Protein AF-A0A0W8FKM7-F1 (afdb_monomer_lite)

Organism: NCBI:txid938273

pLDDT: mean 94.48, std 5.02, range [54.81, 97.94]

Radius of gyration: 15.67 Å; chains: 1; bounding box: 41×27×43 Å

Sequence (96 aa):
MEGMPIEEQFMSWDDMIKAPYDRTRVDPYTRTRVILMNGIENNATLTSHALHRIIADPEVKRQMAQIRRAESQQQQTVNWLNPPDQSILETTIAYE

Structure (mmCIF, N/CA/C/O backbone):
data_AF-A0A0W8FKM7-F1
#
_entry.id   AF-A0A0W8FKM7-F1
#
loop_
_atom_site.group_PDB
_atom_site.id
_atom_site.type_symbol
_atom_site.label_atom_id
_atom_site.label_alt_id
_atom_site.label_comp_id
_atom_site.label_asym_id
_atom_site.label_entity_id
_atom_site.label_seq_id
_atom_site.pdbx_PDB_ins_code
_atom_site.Cartn_x
_atom_site.Cartn_y
_atom_site.Cartn_z
_atom_site.occupancy
_atom_site.B_iso_or_equiv
_atom_site.auth_seq_id
_atom_site.auth_comp_id
_atom_site.auth_asym_id
_atom_site.auth_atom_id
_atom_site.pdbx_PDB_model_num
ATOM 1 N N . MET A 1 1 ? -23.414 2.442 -6.603 1.00 54.81 1 MET A N 1
ATOM 2 C CA . MET A 1 1 ? -22.347 1.453 -6.360 1.00 54.81 1 MET A CA 1
ATOM 3 C C . MET A 1 1 ? -22.545 0.965 -4.945 1.00 54.81 1 MET A C 1
ATOM 5 O O . MET A 1 1 ? -22.638 1.802 -4.057 1.00 54.81 1 MET A O 1
ATOM 9 N N . GLU A 1 2 ? -22.737 -0.334 -4.767 1.00 83.56 2 GLU A N 1
ATOM 10 C CA . GLU A 1 2 ? -22.819 -0.948 -3.441 1.00 83.56 2 GLU A CA 1
ATOM 11 C C . GLU A 1 2 ? -21.393 -1.088 -2.885 1.00 83.56 2 GLU A C 1
ATOM 13 O O . GLU A 1 2 ? -20.470 -1.376 -3.648 1.00 83.56 2 GLU A O 1
ATOM 18 N N . GLY A 1 3 ? -21.189 -0.764 -1.606 1.00 84.69 3 GLY A N 1
ATOM 19 C CA . GLY A 1 3 ? -19.876 -0.846 -0.958 1.00 84.69 3 GLY A CA 1
ATOM 20 C C . GLY A 1 3 ? -19.551 -2.270 -0.502 1.00 84.69 3 GLY A C 1
ATOM 21 O O . GLY A 1 3 ? -20.455 -3.078 -0.316 1.00 84.69 3 GLY A O 1
ATOM 22 N N . MET A 1 4 ? -18.267 -2.567 -0.293 1.00 90.94 4 MET A N 1
ATOM 23 C CA . MET A 1 4 ? -17.819 -3.856 0.248 1.00 90.94 4 MET A CA 1
ATOM 24 C C . MET A 1 4 ? -17.894 -3.853 1.788 1.00 90.94 4 MET A C 1
ATOM 26 O O . MET A 1 4 ? -17.377 -2.908 2.399 1.00 90.94 4 MET A O 1
ATOM 30 N N . PRO A 1 5 ? -18.491 -4.874 2.433 1.00 93.56 5 PRO A N 1
ATOM 31 C CA . PRO A 1 5 ? -18.459 -5.033 3.890 1.00 93.56 5 PRO A CA 1
ATOM 32 C C . PRO A 1 5 ? -17.027 -5.032 4.440 1.00 93.56 5 PRO A C 1
ATOM 34 O O . PRO A 1 5 ? -16.112 -5.519 3.781 1.00 9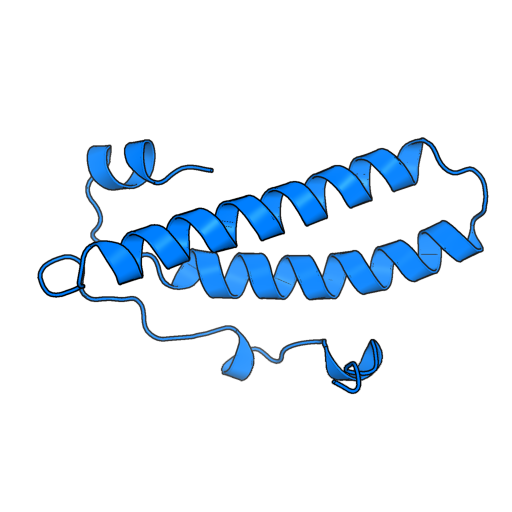3.56 5 PRO A O 1
ATOM 37 N N . ILE A 1 6 ? -16.808 -4.500 5.648 1.00 91.81 6 ILE A N 1
ATOM 38 C CA . ILE A 1 6 ? -15.449 -4.331 6.200 1.00 91.81 6 ILE A CA 1
ATOM 39 C C . ILE A 1 6 ? -14.727 -5.671 6.393 1.00 91.81 6 ILE A C 1
ATOM 41 O O . ILE A 1 6 ? -13.512 -5.756 6.234 1.00 91.81 6 ILE A O 1
ATOM 45 N N . GLU A 1 7 ? -15.473 -6.730 6.687 1.00 90.75 7 GLU A N 1
ATOM 46 C CA . GLU A 1 7 ? -14.961 -8.084 6.875 1.00 90.75 7 GLU A CA 1
ATOM 47 C C . GLU A 1 7 ? -14.406 -8.686 5.578 1.00 90.75 7 GLU A C 1
ATOM 49 O O . GLU A 1 7 ? -13.511 -9.528 5.629 1.00 90.75 7 GLU A O 1
ATOM 54 N N . GLU A 1 8 ? -14.902 -8.230 4.427 1.00 93.69 8 GLU A N 1
ATOM 55 C CA . GLU A 1 8 ? -14.497 -8.688 3.094 1.00 93.69 8 GLU A CA 1
ATOM 56 C C . GLU A 1 8 ? -13.359 -7.844 2.497 1.00 93.69 8 GLU A C 1
ATOM 58 O O . GLU A 1 8 ? -12.779 -8.223 1.485 1.00 93.69 8 GLU A O 1
ATOM 63 N N . GLN A 1 9 ? -12.999 -6.720 3.129 1.00 95.00 9 GLN A N 1
ATOM 64 C CA . GLN A 1 9 ? -11.922 -5.839 2.657 1.00 95.0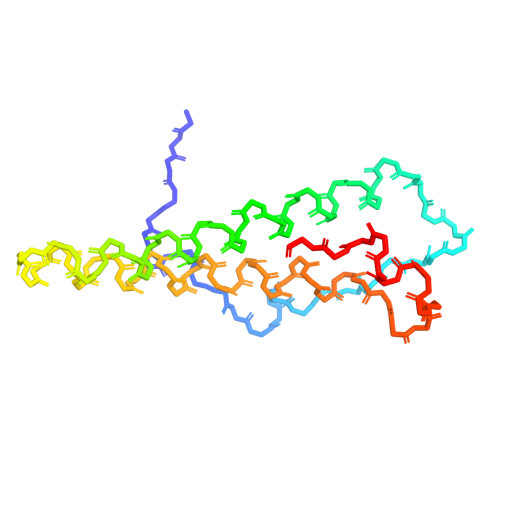0 9 GLN A CA 1
ATOM 65 C C . GLN A 1 9 ? -10.518 -6.299 3.077 1.00 95.00 9 GLN A C 1
ATOM 67 O O . GLN A 1 9 ? -9.521 -5.741 2.611 1.00 95.00 9 GLN A O 1
ATOM 72 N N . PHE A 1 10 ? -10.409 -7.289 3.969 1.00 96.25 10 PHE A N 1
ATOM 73 C CA . PHE A 1 10 ? -9.114 -7.826 4.375 1.00 96.25 10 PHE A CA 1
ATOM 74 C C . PHE A 1 10 ? -8.522 -8.716 3.286 1.00 96.25 10 PHE A C 1
ATOM 76 O O . PHE A 1 10 ? -9.173 -9.614 2.763 1.00 96.25 10 PHE A O 1
ATOM 83 N N . MET A 1 11 ? -7.245 -8.493 2.994 1.00 95.62 11 MET A N 1
ATOM 84 C CA . MET A 1 11 ? -6.540 -9.193 1.923 1.00 95.62 11 MET A CA 1
ATOM 85 C C . MET A 1 11 ? -5.733 -10.369 2.478 1.00 95.62 11 MET A C 1
ATOM 87 O O . MET A 1 11 ? -5.086 -10.249 3.528 1.00 95.62 11 MET A O 1
ATOM 91 N N . SER A 1 12 ? -5.738 -11.497 1.766 1.00 95.69 12 SER A N 1
ATOM 92 C CA . SER A 1 12 ? -4.779 -12.579 1.994 1.00 95.69 12 SER A CA 1
ATOM 93 C C . SER A 1 12 ? -3.397 -12.215 1.436 1.00 95.69 12 SER A C 1
ATOM 95 O O . SER A 1 12 ? -3.227 -11.217 0.734 1.00 95.69 12 SER A O 1
ATOM 97 N N . TRP A 1 13 ? -2.384 -13.034 1.719 1.00 93.94 13 TRP A N 1
ATOM 98 C CA . TRP A 1 13 ? -1.053 -12.847 1.131 1.00 93.94 13 TRP A CA 1
ATOM 99 C C . TRP A 1 13 ? -1.067 -12.932 -0.398 1.00 93.94 13 TRP A C 1
ATOM 101 O O . TRP A 1 13 ? -0.416 -12.119 -1.052 1.00 93.94 13 TRP A O 1
ATOM 111 N N . ASP A 1 14 ? -1.853 -13.850 -0.959 1.00 95.19 14 ASP A N 1
ATOM 112 C CA . ASP A 1 14 ? -2.000 -14.012 -2.410 1.00 95.19 14 ASP A CA 1
ATOM 113 C C . ASP A 1 14 ? -2.703 -12.795 -3.044 1.00 95.19 14 ASP A C 1
ATOM 115 O O . ASP A 1 14 ? -2.422 -12.389 -4.180 1.00 95.19 14 ASP A O 1
ATOM 119 N N . ASP A 1 15 ? -3.588 -12.145 -2.286 1.00 94.75 15 ASP A N 1
ATOM 120 C CA . ASP A 1 15 ? -4.222 -10.901 -2.708 1.00 94.75 15 ASP A CA 1
ATOM 121 C C . ASP A 1 15 ? -3.244 -9.725 -2.665 1.00 94.75 15 ASP A C 1
ATOM 123 O O . ASP A 1 15 ? -3.248 -8.908 -3.584 1.00 94.75 15 ASP A O 1
ATOM 127 N N . MET A 1 16 ? -2.390 -9.642 -1.642 1.00 96.44 16 MET A N 1
ATOM 128 C CA . MET A 1 16 ? -1.467 -8.516 -1.449 1.00 96.44 16 MET A CA 1
ATOM 129 C C . MET A 1 16 ? -0.228 -8.573 -2.348 1.00 96.44 16 MET A C 1
ATOM 131 O O . MET A 1 16 ? 0.282 -7.540 -2.781 1.00 96.44 16 MET A O 1
ATOM 135 N N . ILE A 1 17 ? 0.305 -9.765 -2.615 1.00 95.81 17 ILE A N 1
ATOM 136 C CA . ILE A 1 17 ? 1.561 -9.916 -3.353 1.00 95.81 17 ILE A CA 1
ATOM 137 C C . ILE A 1 17 ? 1.259 -9.917 -4.851 1.00 95.81 17 ILE A C 1
ATOM 139 O O . ILE A 1 17 ? 0.813 -10.913 -5.421 1.00 95.81 17 ILE A O 1
ATOM 143 N N . LYS A 1 18 ? 1.520 -8.784 -5.505 1.00 94.94 18 LYS A N 1
ATOM 144 C CA . LYS A 1 18 ? 1.419 -8.627 -6.962 1.00 94.94 18 LYS A CA 1
ATOM 145 C C . LYS A 1 18 ? 2.803 -8.478 -7.585 1.00 94.94 18 LYS A C 1
ATOM 147 O O . LYS A 1 18 ? 3.748 -8.051 -6.931 1.00 94.94 18 LYS A O 1
ATOM 152 N N . ALA A 1 19 ? 2.921 -8.851 -8.859 1.00 95.62 19 ALA A N 1
ATOM 153 C CA . ALA A 1 19 ? 4.164 -8.673 -9.598 1.00 95.62 19 ALA A CA 1
ATOM 154 C C . ALA A 1 19 ? 4.485 -7.169 -9.733 1.00 95.62 19 ALA A C 1
ATOM 156 O O . ALA A 1 19 ? 3.610 -6.418 -10.179 1.00 95.62 19 ALA A O 1
ATOM 157 N N . PRO A 1 20 ? 5.708 -6.727 -9.386 1.00 96.50 20 PRO A N 1
ATOM 158 C CA . PRO A 1 20 ? 6.136 -5.354 -9.622 1.00 96.50 20 PRO A CA 1
ATOM 159 C C . PRO A 1 20 ? 6.101 -4.991 -11.108 1.00 96.50 20 PRO A C 1
ATOM 161 O O . PRO A 1 20 ? 6.228 -5.859 -11.978 1.00 96.50 20 PRO A O 1
ATOM 164 N N . TYR A 1 21 ? 5.962 -3.701 -11.417 1.00 95.81 21 TYR A N 1
ATOM 165 C CA . TYR A 1 21 ? 6.051 -3.244 -12.804 1.00 95.81 21 TYR A CA 1
ATOM 166 C C . TYR A 1 21 ? 7.501 -3.263 -13.312 1.00 95.81 21 TYR A C 1
ATOM 168 O O . TYR A 1 21 ? 8.450 -3.076 -12.555 1.00 95.81 21 TYR A O 1
ATOM 176 N N . ASP A 1 22 ? 7.681 -3.419 -14.625 1.00 95.88 22 ASP A N 1
ATOM 177 C CA . ASP A 1 22 ? 8.988 -3.258 -15.271 1.00 95.88 22 ASP A CA 1
ATOM 178 C C . ASP A 1 22 ? 9.298 -1.766 -15.452 1.00 95.88 22 ASP A C 1
ATOM 180 O O . ASP A 1 22 ? 8.685 -1.096 -16.287 1.00 95.88 22 ASP A O 1
ATOM 184 N N . ARG A 1 23 ? 10.267 -1.234 -14.700 1.00 91.12 23 ARG A N 1
ATOM 185 C CA . ARG A 1 23 ? 10.619 0.198 -14.726 1.00 91.12 23 ARG A CA 1
ATOM 186 C C . ARG A 1 23 ? 11.073 0.716 -16.096 1.00 91.12 23 ARG A C 1
ATOM 188 O O . ARG A 1 23 ? 10.992 1.915 -16.334 1.00 91.12 23 ARG A O 1
ATOM 195 N N . THR A 1 24 ? 11.548 -0.158 -16.986 1.00 93.69 24 THR A N 1
ATOM 196 C CA . THR A 1 24 ? 12.038 0.221 -18.323 1.00 93.69 24 THR A CA 1
ATOM 197 C C . THR A 1 24 ? 10.941 0.218 -19.384 1.00 93.69 24 THR A C 1
ATOM 199 O O . THR A 1 24 ? 11.113 0.811 -20.448 1.00 93.69 24 THR A O 1
ATOM 202 N N . ARG A 1 25 ? 9.813 -0.444 -19.102 1.00 96.25 25 ARG A N 1
ATOM 203 C CA . ARG A 1 25 ? 8.708 -0.643 -20.052 1.00 96.25 25 ARG A CA 1
ATOM 204 C C . ARG A 1 25 ? 7.379 -0.062 -19.584 1.00 96.25 25 ARG A C 1
ATOM 206 O O . ARG A 1 25 ? 6.461 0.044 -20.395 1.00 96.25 25 ARG A O 1
ATOM 213 N N . VAL A 1 26 ? 7.251 0.256 -18.298 1.00 95.88 26 VAL A N 1
ATOM 214 C CA . VAL A 1 26 ? 6.025 0.797 -17.715 1.00 95.88 26 VAL A CA 1
ATOM 215 C C . VAL A 1 26 ? 5.696 2.154 -18.331 1.00 95.88 26 VAL A C 1
ATOM 217 O O . VAL A 1 26 ? 6.558 3.016 -18.493 1.00 95.88 26 VAL A O 1
ATOM 220 N N . ASP A 1 27 ? 4.422 2.351 -18.653 1.00 97.00 27 ASP A N 1
ATOM 221 C CA . ASP A 1 27 ? 3.930 3.657 -19.067 1.00 97.00 27 ASP A CA 1
ATOM 222 C C . ASP A 1 27 ? 4.022 4.658 -17.892 1.00 97.00 27 ASP A C 1
ATOM 224 O O . ASP A 1 27 ? 3.641 4.306 -16.764 1.00 97.00 27 ASP A O 1
ATOM 228 N N . PRO A 1 28 ? 4.473 5.907 -18.121 1.00 94.25 28 PRO A N 1
ATOM 229 C CA . PRO A 1 28 ? 4.600 6.903 -17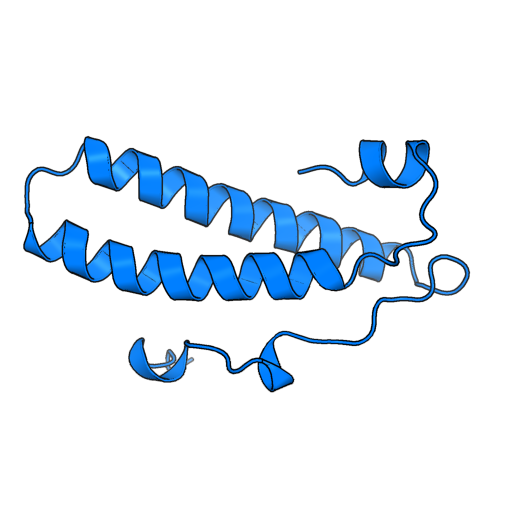.063 1.00 94.25 28 PRO A CA 1
ATOM 230 C C . PRO A 1 28 ? 3.321 7.109 -16.245 1.00 94.25 28 PRO A C 1
ATOM 232 O O . PRO A 1 28 ? 3.411 7.221 -15.025 1.00 94.25 28 PRO A O 1
ATOM 235 N N . TYR A 1 29 ? 2.129 7.071 -16.856 1.00 96.75 29 TYR A N 1
ATOM 236 C CA . TYR A 1 29 ? 0.874 7.223 -16.116 1.00 96.75 29 TYR A CA 1
ATOM 237 C C . TYR A 1 29 ? 0.589 6.041 -15.196 1.00 96.75 29 TYR A C 1
ATOM 239 O O . TYR A 1 29 ? -0.024 6.220 -14.146 1.00 96.75 29 TYR A O 1
ATOM 247 N N . THR A 1 30 ? 1.026 4.832 -15.552 1.00 95.62 30 THR A N 1
ATOM 248 C CA . THR A 1 30 ? 0.909 3.674 -14.655 1.00 95.62 30 THR A CA 1
ATOM 249 C C . THR A 1 30 ? 1.773 3.877 -13.417 1.00 95.62 30 THR A C 1
ATOM 251 O O . THR A 1 30 ? 1.276 3.727 -12.302 1.00 95.62 30 THR A O 1
ATOM 254 N N . ARG A 1 31 ? 3.024 4.323 -13.588 1.00 95.19 31 ARG A N 1
ATOM 255 C CA . ARG A 1 31 ? 3.897 4.663 -12.457 1.00 95.19 31 ARG A CA 1
ATOM 256 C C . ARG A 1 31 ? 3.321 5.809 -11.618 1.00 95.19 31 ARG A C 1
ATOM 258 O O . ARG A 1 31 ? 3.274 5.691 -10.399 1.00 95.19 31 ARG A O 1
ATOM 265 N N . THR A 1 32 ? 2.813 6.871 -12.245 1.00 96.12 32 THR A N 1
ATOM 266 C CA . THR A 1 32 ? 2.162 7.988 -11.540 1.00 96.12 32 THR A CA 1
ATOM 267 C C . THR A 1 32 ? 0.953 7.532 -10.727 1.00 96.12 32 THR A C 1
ATOM 269 O O . THR A 1 32 ? 0.771 7.994 -9.608 1.00 96.12 32 THR A O 1
ATOM 272 N N . ARG A 1 33 ? 0.138 6.604 -11.243 1.00 97.06 33 ARG A N 1
ATOM 273 C CA . ARG A 1 33 ? -0.995 6.044 -10.490 1.00 97.06 33 ARG A CA 1
ATOM 274 C C . ARG A 1 33 ? -0.538 5.260 -9.267 1.00 97.06 33 ARG A C 1
ATOM 276 O O . ARG A 1 33 ? -1.161 5.399 -8.226 1.00 97.06 33 ARG A O 1
ATOM 283 N N . VAL A 1 34 ? 0.533 4.472 -9.377 1.00 96.62 34 VAL A N 1
ATOM 284 C CA . VAL A 1 34 ? 1.093 3.742 -8.226 1.00 96.62 34 VAL A CA 1
ATOM 285 C C . VAL A 1 34 ? 1.560 4.719 -7.146 1.00 96.62 34 VAL A C 1
ATOM 287 O O . VAL A 1 34 ? 1.187 4.550 -5.990 1.00 96.62 34 VAL A O 1
ATOM 290 N N . ILE A 1 35 ? 2.299 5.765 -7.529 1.00 96.38 35 ILE A N 1
ATOM 291 C CA . ILE A 1 35 ? 2.768 6.821 -6.614 1.00 96.38 35 ILE A CA 1
ATOM 292 C C . ILE A 1 35 ? 1.578 7.506 -5.930 1.00 96.38 35 ILE A C 1
ATOM 294 O O . ILE A 1 35 ? 1.484 7.521 -4.706 1.00 96.38 35 ILE A O 1
ATOM 298 N N . LEU A 1 36 ? 0.615 7.986 -6.723 1.00 97.56 36 LEU A N 1
ATOM 299 C CA . LEU A 1 36 ? -0.576 8.669 -6.222 1.00 97.56 36 LEU A CA 1
ATOM 300 C C . LEU A 1 36 ? -1.382 7.791 -5.259 1.00 97.56 36 LEU A C 1
ATOM 302 O O . LEU A 1 36 ? -1.756 8.243 -4.181 1.00 97.56 36 LEU A O 1
ATOM 306 N N . MET A 1 37 ? -1.655 6.542 -5.643 1.00 97.75 37 MET A N 1
ATOM 307 C CA . MET A 1 37 ? -2.419 5.626 -4.799 1.00 97.75 37 MET A CA 1
ATOM 308 C C . MET A 1 37 ? -1.670 5.306 -3.510 1.00 97.75 37 MET A C 1
ATOM 310 O O . MET A 1 37 ? -2.293 5.252 -2.456 1.00 97.75 37 MET A O 1
ATOM 314 N N . ASN A 1 38 ? -0.343 5.153 -3.560 1.00 96.69 38 ASN A N 1
ATOM 315 C CA . ASN A 1 38 ? 0.432 4.929 -2.348 1.00 96.69 38 ASN A CA 1
ATOM 316 C C . ASN A 1 38 ? 0.325 6.113 -1.379 1.00 96.69 38 ASN A C 1
ATOM 318 O O . ASN A 1 38 ? 0.033 5.896 -0.205 1.00 96.69 38 ASN A O 1
ATOM 322 N N . GLY A 1 39 ? 0.470 7.343 -1.883 1.00 97.06 39 GLY A N 1
ATOM 323 C CA . GLY A 1 39 ? 0.329 8.559 -1.081 1.00 97.06 39 GLY A CA 1
ATOM 324 C C . GLY A 1 39 ? -1.070 8.725 -0.476 1.00 97.06 39 GLY A C 1
ATOM 325 O O . GLY A 1 39 ? -1.196 9.081 0.697 1.00 97.06 39 GLY A O 1
ATOM 326 N N . ILE A 1 40 ? -2.131 8.406 -1.231 1.00 97.38 40 ILE A N 1
ATOM 327 C CA . ILE A 1 40 ? -3.516 8.429 -0.727 1.00 97.38 40 ILE A CA 1
ATOM 328 C C . ILE A 1 40 ? -3.678 7.467 0.458 1.00 97.38 40 ILE A C 1
ATOM 330 O O . ILE A 1 40 ? -4.134 7.890 1.523 1.00 97.38 40 ILE A O 1
ATOM 334 N N . GLU A 1 41 ? -3.267 6.206 0.305 1.00 97.19 41 GLU A N 1
ATOM 335 C CA . GLU A 1 41 ? -3.420 5.187 1.353 1.00 97.19 41 GLU A CA 1
ATOM 336 C C . GLU A 1 41 ? -2.510 5.445 2.567 1.00 97.19 41 GLU A C 1
ATOM 338 O O . GLU A 1 41 ? -2.896 5.216 3.721 1.00 97.19 41 GLU A O 1
ATOM 343 N N . ASN A 1 42 ? -1.304 5.973 2.332 1.00 96.69 42 ASN A N 1
ATOM 344 C CA . ASN A 1 42 ? -0.386 6.381 3.394 1.00 96.69 42 ASN A CA 1
ATOM 345 C C . ASN A 1 42 ? -1.007 7.506 4.239 1.00 96.69 42 ASN A C 1
ATOM 347 O O . ASN A 1 42 ? -1.095 7.407 5.467 1.00 96.69 42 ASN A O 1
ATOM 351 N N . ASN A 1 43 ? -1.537 8.543 3.585 1.00 97.31 43 ASN A N 1
ATOM 352 C CA . ASN A 1 43 ? -2.208 9.643 4.268 1.00 97.31 43 ASN A CA 1
ATOM 353 C C . ASN A 1 43 ? -3.485 9.192 5.000 1.00 97.31 43 ASN A C 1
ATOM 355 O O . ASN A 1 43 ? -3.736 9.660 6.114 1.00 97.31 43 ASN A O 1
ATOM 359 N N . ALA A 1 44 ? -4.268 8.272 4.428 1.00 96.44 44 ALA A N 1
ATOM 360 C CA . ALA A 1 44 ? -5.435 7.687 5.093 1.00 96.44 44 ALA A CA 1
ATOM 361 C C . ALA A 1 44 ? -5.033 6.977 6.399 1.00 96.44 44 ALA A C 1
ATOM 363 O O . ALA A 1 44 ? -5.547 7.295 7.479 1.00 96.44 44 ALA A O 1
ATOM 364 N N . THR A 1 45 ? -4.002 6.130 6.332 1.00 96.19 45 THR A N 1
ATOM 365 C CA . THR A 1 45 ? -3.458 5.410 7.492 1.00 96.19 45 THR A CA 1
ATOM 366 C C . THR A 1 45 ? -2.964 6.373 8.580 1.00 96.19 45 THR A C 1
ATOM 368 O O . THR A 1 45 ? -3.313 6.225 9.760 1.00 96.19 45 THR A O 1
ATOM 371 N N . LEU A 1 46 ? -2.182 7.392 8.207 1.00 96.12 46 LEU A N 1
ATOM 372 C CA . LEU A 1 46 ? -1.648 8.397 9.134 1.00 96.12 46 LEU A CA 1
ATOM 373 C C . LEU A 1 46 ? -2.753 9.252 9.763 1.00 96.12 46 LEU A C 1
ATOM 375 O O . LEU A 1 46 ? -2.739 9.492 10.976 1.00 96.12 46 LEU A O 1
ATOM 379 N N . THR A 1 47 ? -3.740 9.661 8.969 1.00 96.38 47 THR A N 1
ATOM 380 C CA . THR A 1 47 ? -4.899 10.426 9.441 1.00 96.38 47 THR A CA 1
ATOM 381 C C . THR A 1 47 ? -5.710 9.606 10.437 1.00 96.38 47 THR A C 1
ATOM 383 O O . THR A 1 47 ? -6.024 10.093 11.523 1.00 96.38 47 THR A O 1
ATOM 386 N N . SER A 1 48 ? -5.973 8.332 10.141 1.00 96.00 48 SER A N 1
ATOM 387 C CA . SER A 1 48 ? -6.661 7.417 11.055 1.00 96.00 48 SER A CA 1
ATOM 388 C C . SER A 1 48 ? -5.912 7.262 12.387 1.00 96.00 48 SER A C 1
ATOM 390 O O . SER A 1 48 ? -6.518 7.280 13.465 1.00 96.00 48 SER A O 1
ATOM 392 N N . HIS A 1 49 ? -4.577 7.198 12.355 1.00 95.75 49 HIS A N 1
ATOM 393 C CA . HIS A 1 49 ? -3.763 7.222 13.572 1.00 95.75 49 HIS A CA 1
ATOM 394 C C . HIS A 1 49 ? -3.871 8.536 14.354 1.00 95.75 49 HIS A C 1
ATOM 396 O O . HIS A 1 49 ? -3.883 8.499 15.587 1.00 95.75 49 HIS A O 1
ATOM 402 N N . ALA A 1 50 ? -3.932 9.685 13.680 1.00 96.56 50 ALA A N 1
ATOM 403 C CA . ALA A 1 50 ? -4.123 10.977 14.332 1.00 96.56 50 ALA A CA 1
ATOM 404 C C . ALA A 1 50 ? -5.511 11.065 14.989 1.00 96.56 50 ALA A C 1
ATOM 406 O O . ALA A 1 50 ? -5.612 11.396 16.172 1.00 96.56 50 ALA A O 1
ATOM 407 N N . LEU A 1 51 ? -6.564 10.669 14.270 1.00 95.62 51 LEU A N 1
ATOM 408 C CA . LEU A 1 51 ? -7.941 10.646 14.770 1.00 95.62 51 LEU A CA 1
ATOM 409 C C . LEU A 1 51 ? -8.096 9.744 15.995 1.00 95.62 51 LEU A C 1
ATOM 411 O O . LEU A 1 51 ? -8.771 10.122 16.951 1.00 95.62 51 LEU A O 1
ATOM 415 N N . HIS A 1 52 ? -7.420 8.594 16.029 1.00 94.88 52 HIS A N 1
ATOM 416 C CA . HIS A 1 52 ? -7.447 7.697 17.188 1.00 94.88 52 HIS A CA 1
ATOM 417 C C . HIS A 1 52 ? -6.986 8.374 18.496 1.00 94.88 52 HIS A C 1
ATOM 419 O O . HIS A 1 52 ? -7.447 8.004 19.577 1.00 94.88 52 HIS A O 1
ATOM 425 N N . ARG A 1 53 ? -6.098 9.375 18.414 1.00 94.75 53 ARG A N 1
ATOM 426 C CA . ARG A 1 53 ? -5.605 10.138 19.576 1.00 94.75 53 ARG A CA 1
ATOM 427 C C . ARG A 1 53 ? -6.555 11.262 19.994 1.00 94.75 53 ARG A C 1
ATOM 429 O O . ARG A 1 53 ? -6.528 11.662 21.151 1.00 94.75 53 ARG A O 1
ATOM 436 N N . ILE A 1 54 ? -7.358 11.770 19.060 1.00 96.44 54 ILE A N 1
ATOM 437 C CA . ILE A 1 54 ? -8.251 12.922 19.261 1.00 96.44 54 ILE A CA 1
ATOM 438 C C . ILE A 1 54 ? -9.629 12.469 19.750 1.00 96.44 54 ILE A C 1
ATOM 440 O O . ILE A 1 54 ? -10.223 13.092 20.626 1.00 96.44 54 ILE A O 1
ATOM 444 N N . ILE A 1 55 ? -10.150 11.381 19.185 1.00 96.00 55 ILE A N 1
ATOM 445 C CA . ILE A 1 55 ? -11.483 10.873 19.506 1.00 96.00 55 ILE A CA 1
ATOM 446 C C . ILE A 1 55 ? -11.476 10.274 20.917 1.00 96.00 55 ILE A C 1
ATOM 448 O O . ILE A 1 55 ? -10.517 9.616 21.315 1.00 96.00 55 ILE A O 1
ATOM 452 N N . ALA A 1 56 ? -12.541 10.494 21.689 1.00 96.31 56 ALA A N 1
ATOM 453 C CA . ALA A 1 56 ? -12.685 9.924 23.030 1.00 96.31 56 ALA A CA 1
ATOM 454 C C . ALA A 1 56 ? -13.399 8.563 23.014 1.00 96.31 56 ALA A C 1
ATOM 456 O O . ALA A 1 56 ? -13.012 7.669 23.764 1.00 96.31 56 ALA A O 1
ATOM 457 N N . ASP A 1 57 ? -14.395 8.404 22.136 1.00 97.94 57 ASP A N 1
ATOM 458 C CA . ASP A 1 57 ? -15.263 7.225 22.068 1.00 97.94 57 ASP A CA 1
ATOM 459 C C . ASP A 1 57 ? -14.480 5.938 21.715 1.00 97.94 57 ASP A C 1
ATOM 461 O O . ASP A 1 57 ? -13.900 5.845 20.623 1.00 97.94 57 ASP A O 1
ATOM 465 N N . PRO A 1 58 ? -14.449 4.933 22.612 1.00 96.00 58 PRO A N 1
ATOM 466 C CA . PRO A 1 58 ? -13.780 3.659 22.365 1.00 96.00 58 PRO A CA 1
ATOM 467 C C . PRO A 1 58 ? -14.359 2.850 21.199 1.00 96.00 58 PRO A C 1
ATOM 469 O O . PRO A 1 58 ? -13.605 2.151 20.521 1.00 96.00 58 PRO A O 1
ATOM 472 N N . GLU A 1 59 ? -15.664 2.932 20.940 1.00 96.56 59 GLU A N 1
ATOM 473 C CA . GLU A 1 59 ? -16.300 2.147 19.879 1.00 96.56 59 GLU A CA 1
ATOM 474 C C . GLU A 1 59 ? -15.896 2.673 18.500 1.00 96.56 59 GLU A C 1
ATOM 476 O O . GLU A 1 59 ? -15.474 1.906 17.633 1.00 96.56 59 GLU A O 1
ATOM 481 N N . VAL A 1 60 ? -15.876 3.998 18.333 1.00 95.56 60 VAL A N 1
ATOM 482 C CA . VAL A 1 60 ? -15.358 4.637 17.113 1.00 95.56 60 VAL A CA 1
ATOM 483 C C . VAL A 1 60 ? -13.889 4.271 16.892 1.00 95.56 60 VAL A C 1
ATOM 485 O O . VAL A 1 60 ? -13.477 3.957 15.775 1.00 95.56 60 VAL A O 1
ATOM 488 N N . LYS A 1 61 ? -13.077 4.238 17.957 1.00 96.00 61 LYS A N 1
ATOM 489 C CA . LYS A 1 61 ? -11.672 3.805 17.863 1.00 96.00 61 LYS A CA 1
ATOM 490 C C . LYS A 1 61 ? -11.531 2.362 17.394 1.00 96.00 61 LYS A C 1
ATOM 492 O O . LYS A 1 61 ? -10.607 2.080 16.627 1.00 96.00 61 LYS A O 1
ATOM 497 N N . ARG A 1 62 ? -12.404 1.466 17.862 1.00 94.81 62 ARG A N 1
ATOM 498 C CA . ARG A 1 62 ? -12.419 0.048 17.486 1.00 94.81 62 ARG A CA 1
ATOM 499 C C . ARG A 1 62 ? -12.746 -0.117 16.005 1.00 94.81 62 ARG A C 1
ATOM 501 O O . ARG A 1 62 ? -12.002 -0.794 15.301 1.00 94.81 62 ARG A O 1
ATOM 508 N N . GLN A 1 63 ? -13.785 0.561 15.525 1.00 94.31 63 GLN A N 1
ATOM 509 C CA . GLN A 1 63 ? -14.169 0.548 14.111 1.00 94.31 63 GLN A CA 1
ATOM 510 C C . GLN A 1 63 ? -13.068 1.143 13.220 1.00 94.31 63 GLN A C 1
ATOM 512 O O . GLN A 1 63 ? -12.649 0.519 12.247 1.00 94.31 63 GLN A O 1
ATOM 517 N N . MET A 1 64 ? -12.493 2.289 13.602 1.00 94.88 64 MET A N 1
ATOM 518 C CA . MET A 1 64 ? -11.369 2.881 12.864 1.00 94.88 64 MET A CA 1
ATOM 519 C C . MET A 1 64 ? -10.135 1.976 12.816 1.00 94.88 64 MET A C 1
ATOM 521 O O . MET A 1 64 ? -9.366 2.047 11.860 1.00 94.88 64 MET A O 1
ATOM 525 N N . ALA A 1 65 ? -9.901 1.143 13.834 1.00 94.81 65 ALA A N 1
ATOM 526 C CA . ALA A 1 65 ? -8.794 0.193 13.807 1.00 94.81 65 ALA A CA 1
ATOM 527 C C . ALA A 1 65 ? -8.986 -0.894 12.736 1.00 94.81 65 ALA A C 1
ATOM 529 O O . ALA A 1 65 ? -8.002 -1.289 12.113 1.00 94.81 65 ALA A O 1
ATOM 530 N N . GLN A 1 66 ? -10.226 -1.336 12.495 1.00 95.81 66 GLN A N 1
ATOM 531 C CA . GLN A 1 66 ? -10.543 -2.285 11.423 1.00 95.81 66 GLN A CA 1
ATOM 532 C C . GLN A 1 66 ? -10.335 -1.648 10.045 1.00 95.81 66 GLN A C 1
ATOM 534 O O . GLN A 1 66 ? -9.616 -2.215 9.226 1.00 95.81 66 GLN A O 1
ATOM 539 N N . ILE A 1 67 ? -10.865 -0.437 9.838 1.00 95.25 67 ILE A N 1
ATOM 540 C CA . ILE A 1 67 ? -10.688 0.335 8.593 1.00 95.25 67 ILE A CA 1
ATOM 541 C C . ILE A 1 67 ? -9.201 0.527 8.292 1.00 95.25 67 ILE A C 1
ATOM 543 O O . ILE A 1 67 ? -8.714 0.118 7.243 1.00 95.25 67 ILE A O 1
ATOM 547 N N . ARG A 1 68 ? -8.441 1.035 9.268 1.00 96.00 68 ARG A N 1
ATOM 548 C CA . ARG A 1 68 ? -7.004 1.276 9.102 1.00 96.00 68 ARG A CA 1
ATOM 549 C C . ARG A 1 68 ? -6.226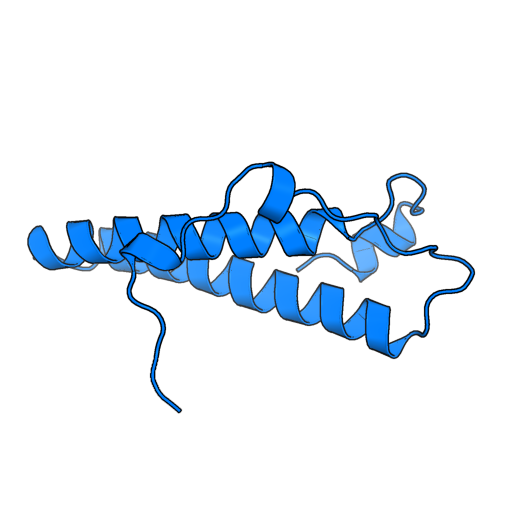 0.007 8.780 1.00 96.00 68 ARG A C 1
ATOM 551 O O . ARG A 1 68 ? -5.205 0.068 8.102 1.00 96.00 68 ARG A O 1
ATOM 558 N N . ARG A 1 69 ? -6.658 -1.154 9.285 1.00 95.94 69 ARG A N 1
ATOM 559 C CA . ARG A 1 69 ? 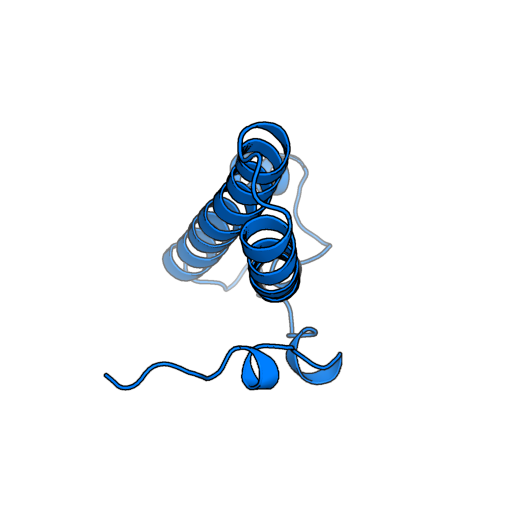-6.003 -2.418 8.946 1.00 95.94 69 ARG A CA 1
ATOM 560 C C . ARG A 1 69 ? -6.190 -2.739 7.464 1.00 95.94 69 ARG A C 1
ATOM 562 O O . ARG A 1 69 ? -5.194 -3.086 6.833 1.00 95.94 69 ARG A O 1
ATOM 569 N N . ALA A 1 70 ? -7.396 -2.587 6.924 1.00 96.25 70 ALA A N 1
ATOM 570 C CA . ALA A 1 70 ? -7.659 -2.787 5.500 1.00 96.25 70 ALA A CA 1
ATOM 571 C C . ALA A 1 70 ? -6.859 -1.794 4.634 1.00 96.25 70 ALA A C 1
ATOM 573 O O . ALA A 1 70 ? -6.101 -2.222 3.765 1.00 96.25 70 ALA A O 1
ATOM 574 N N . GLU A 1 71 ? -6.904 -0.497 4.953 1.00 96.25 71 GLU A N 1
ATOM 575 C CA . GLU A 1 71 ? -6.127 0.551 4.259 1.00 96.25 71 GLU A CA 1
ATOM 576 C C . GLU A 1 71 ? -4.616 0.263 4.307 1.00 96.25 71 GLU A C 1
ATOM 578 O O . GLU A 1 71 ? -3.918 0.363 3.302 1.00 96.25 71 GLU A O 1
ATOM 583 N N . SER A 1 72 ? -4.095 -0.223 5.442 1.00 96.69 72 SER A N 1
ATOM 584 C CA . SER A 1 72 ? -2.677 -0.593 5.549 1.00 96.69 72 SER A CA 1
ATOM 585 C C . SER A 1 72 ? -2.282 -1.746 4.618 1.00 96.69 72 SER A C 1
ATOM 587 O O . SER A 1 72 ? -1.136 -1.817 4.173 1.00 96.69 72 SER A O 1
ATOM 589 N N . GLN A 1 73 ? -3.196 -2.680 4.330 1.00 97.19 73 GLN A N 1
ATOM 590 C CA . GLN A 1 73 ? -2.943 -3.781 3.393 1.00 97.19 73 GLN A CA 1
ATOM 591 C C . GLN A 1 73 ? -2.986 -3.287 1.946 1.00 97.19 73 GLN A C 1
ATOM 593 O O . GLN A 1 73 ? -2.153 -3.700 1.137 1.00 97.19 73 GLN A O 1
ATOM 598 N N . GLN A 1 74 ? -3.895 -2.362 1.639 1.00 96.44 74 GLN A N 1
ATOM 599 C CA . GLN A 1 74 ? -3.983 -1.706 0.334 1.00 96.44 74 GLN A CA 1
ATOM 600 C C . GLN A 1 74 ? -2.720 -0.874 0.063 1.00 96.44 74 GLN A C 1
ATOM 602 O O . GLN A 1 74 ? -2.080 -1.062 -0.973 1.00 96.44 74 GLN A O 1
ATOM 607 N N . GLN A 1 75 ? -2.274 -0.071 1.037 1.00 97.19 75 GLN A N 1
ATOM 608 C CA . GLN A 1 75 ? -1.024 0.691 0.965 1.00 97.19 75 GLN A CA 1
ATOM 609 C C . GLN A 1 75 ? 0.179 -0.215 0.675 1.00 97.19 75 GLN A C 1
ATOM 611 O O . GLN A 1 75 ? 0.950 0.068 -0.242 1.00 97.19 75 GLN A O 1
ATOM 61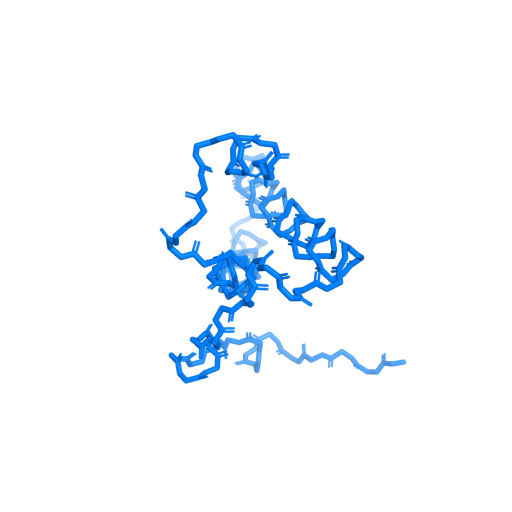6 N N . GLN A 1 76 ? 0.320 -1.325 1.411 1.00 96.69 76 GLN A N 1
ATOM 617 C CA . GLN A 1 76 ? 1.413 -2.285 1.213 1.00 96.69 76 GLN A CA 1
ATOM 618 C C . GLN A 1 76 ? 1.370 -2.929 -0.174 1.00 96.69 76 GLN A C 1
ATOM 620 O O . GLN A 1 76 ? 2.399 -3.002 -0.843 1.00 96.69 76 GLN A O 1
ATOM 625 N N . THR A 1 77 ? 0.184 -3.345 -0.623 1.00 97.62 77 THR A N 1
ATOM 626 C CA . THR A 1 77 ? -0.028 -3.938 -1.953 1.00 97.62 77 THR A CA 1
ATOM 627 C C . THR A 1 77 ? 0.429 -2.982 -3.051 1.00 97.62 77 THR A C 1
ATOM 629 O O . THR A 1 77 ? 1.184 -3.371 -3.939 1.00 97.62 77 THR A O 1
ATOM 632 N N . VAL A 1 78 ? 0.019 -1.711 -2.974 1.00 97.00 78 VAL A N 1
ATOM 633 C CA . VAL A 1 78 ? 0.416 -0.686 -3.947 1.00 97.00 78 VAL A CA 1
ATOM 634 C C . VAL A 1 78 ? 1.913 -0.392 -3.851 1.00 97.00 78 VAL A C 1
ATOM 636 O O . VAL A 1 78 ? 2.577 -0.300 -4.881 1.00 97.00 78 VAL A O 1
ATOM 639 N N . ASN A 1 79 ? 2.466 -0.285 -2.638 1.00 95.56 79 ASN A N 1
ATOM 640 C CA . ASN A 1 79 ? 3.890 -0.017 -2.435 1.00 95.56 79 ASN A CA 1
ATOM 641 C C . ASN A 1 79 ? 4.772 -1.090 -3.088 1.00 95.56 79 ASN A C 1
ATOM 643 O O . ASN A 1 79 ? 5.783 -0.773 -3.712 1.00 95.56 79 ASN A O 1
ATOM 647 N N . TRP A 1 80 ? 4.377 -2.359 -2.970 1.00 95.94 80 TRP A N 1
ATOM 648 C CA . TRP A 1 80 ? 5.111 -3.498 -3.523 1.00 95.94 80 TRP A CA 1
ATOM 649 C C . TRP A 1 80 ? 5.035 -3.626 -5.042 1.00 95.94 80 TRP A C 1
ATOM 651 O O . TRP A 1 80 ? 5.755 -4.441 -5.613 1.00 95.94 80 TRP A O 1
ATOM 661 N N . LEU A 1 81 ? 4.243 -2.794 -5.724 1.00 96.25 81 LEU A N 1
ATOM 662 C CA . LEU A 1 81 ? 4.337 -2.679 -7.177 1.00 96.25 81 LEU A CA 1
ATOM 663 C C . LEU A 1 81 ? 5.640 -1.997 -7.619 1.00 96.25 81 LEU A C 1
ATOM 665 O O . LEU A 1 81 ? 6.038 -2.167 -8.772 1.00 96.25 81 LEU A O 1
ATOM 669 N N . ASN A 1 82 ? 6.308 -1.245 -6.735 1.00 95.00 82 ASN A N 1
ATOM 670 C CA . ASN A 1 82 ? 7.620 -0.676 -7.021 1.00 95.00 82 ASN A CA 1
ATOM 671 C C . ASN A 1 82 ? 8.679 -1.787 -7.114 1.00 95.00 82 ASN A C 1
ATOM 673 O O . ASN A 1 82 ? 8.829 -2.571 -6.173 1.00 95.00 82 ASN A O 1
ATOM 677 N N . PRO A 1 83 ? 9.430 -1.868 -8.224 1.00 95.25 83 PRO A N 1
ATOM 678 C CA . PRO A 1 83 ? 10.415 -2.919 -8.396 1.00 95.25 83 PRO A CA 1
ATOM 679 C C . PRO A 1 83 ? 11.673 -2.666 -7.542 1.00 95.25 83 PRO A C 1
ATOM 681 O O . PRO A 1 83 ? 12.031 -1.516 -7.278 1.00 95.25 83 PRO A O 1
ATOM 684 N N . PRO A 1 84 ? 12.378 -3.731 -7.119 1.00 92.69 84 PRO A N 1
ATOM 685 C CA . PRO A 1 84 ? 13.532 -3.627 -6.223 1.00 92.69 84 PRO A CA 1
ATOM 686 C C . PRO A 1 84 ? 14.790 -3.051 -6.890 1.00 92.69 84 PRO A C 1
ATOM 688 O O . PRO A 1 84 ? 15.752 -2.729 -6.200 1.00 92.69 84 PRO A O 1
ATOM 691 N N . ASP A 1 85 ? 14.813 -2.946 -8.220 1.00 94.50 85 ASP A N 1
ATOM 692 C CA . ASP A 1 85 ? 15.944 -2.456 -9.012 1.00 94.50 85 ASP A CA 1
ATOM 693 C C . ASP A 1 85 ? 15.831 -0.961 -9.376 1.00 94.50 85 ASP A C 1
ATOM 695 O O . ASP A 1 85 ? 16.561 -0.477 -10.247 1.00 94.50 85 ASP A O 1
ATOM 699 N N . GLN A 1 86 ? 14.929 -0.217 -8.722 1.00 92.94 86 GLN A N 1
ATOM 700 C CA . GLN A 1 86 ? 14.871 1.242 -8.832 1.00 92.94 86 GLN A CA 1
ATOM 701 C C . GLN A 1 86 ? 16.180 1.887 -8.365 1.00 92.94 86 GLN A C 1
ATOM 703 O O . GLN A 1 86 ? 16.781 1.507 -7.359 1.00 92.94 86 GLN A O 1
ATOM 708 N N . SER A 1 87 ? 16.607 2.922 -9.082 1.00 94.69 87 SER A N 1
ATOM 709 C CA . SER A 1 87 ? 17.685 3.790 -8.618 1.00 94.69 87 SER A CA 1
ATOM 710 C C . SER A 1 87 ? 17.245 4.635 -7.420 1.00 94.69 87 SER A C 1
ATOM 712 O O . SER A 1 87 ? 16.067 4.941 -7.246 1.00 94.69 87 SER A O 1
ATOM 714 N N . ILE A 1 88 ? 18.218 5.114 -6.641 1.00 95.00 88 ILE A N 1
ATOM 715 C CA . ILE A 1 88 ? 17.966 6.014 -5.503 1.00 95.00 88 ILE A CA 1
ATOM 716 C C . ILE A 1 88 ? 17.154 7.242 -5.938 1.00 95.00 88 ILE A C 1
ATOM 718 O O . ILE A 1 88 ? 16.233 7.652 -5.242 1.00 95.00 88 ILE A O 1
ATOM 722 N N . LEU A 1 89 ? 17.468 7.818 -7.103 1.00 94.44 89 LEU A N 1
ATOM 723 C CA . LEU A 1 89 ? 16.751 8.985 -7.612 1.00 94.44 89 LEU A CA 1
ATOM 724 C C . LEU A 1 89 ? 15.286 8.661 -7.926 1.00 94.44 89 LEU A C 1
ATOM 726 O O . LEU A 1 89 ? 14.401 9.448 -7.609 1.00 94.44 89 LEU A O 1
ATOM 730 N N . GLU A 1 90 ? 15.029 7.501 -8.529 1.00 92.75 90 GLU A N 1
ATOM 731 C CA . GLU A 1 90 ? 13.676 7.046 -8.839 1.00 92.75 90 GLU A CA 1
ATOM 732 C C . GLU A 1 90 ? 12.837 6.831 -7.583 1.00 92.75 90 GLU A C 1
ATOM 734 O O . GLU A 1 90 ? 11.675 7.231 -7.579 1.00 92.75 90 GLU A O 1
ATOM 739 N N . THR A 1 91 ? 13.425 6.239 -6.544 1.00 92.75 91 THR A N 1
ATOM 740 C CA . THR A 1 91 ? 12.769 6.040 -5.250 1.00 92.75 91 THR A CA 1
ATOM 741 C C . THR A 1 91 ? 12.500 7.372 -4.556 1.00 92.75 91 THR A C 1
ATOM 743 O O . THR A 1 91 ? 11.386 7.595 -4.102 1.00 92.75 91 THR A O 1
ATOM 746 N N . THR A 1 92 ? 13.471 8.290 -4.522 1.00 93.62 92 THR A N 1
ATOM 747 C CA . THR A 1 92 ? 13.300 9.605 -3.879 1.00 93.62 92 THR A CA 1
ATOM 748 C C . THR A 1 92 ? 12.235 10.456 -4.568 1.00 93.62 92 THR A C 1
ATOM 750 O O . THR A 1 92 ? 11.466 11.124 -3.890 1.00 93.62 92 THR A O 1
ATOM 753 N N . ILE A 1 93 ? 12.171 10.440 -5.904 1.00 90.38 93 ILE A N 1
ATOM 754 C CA . ILE A 1 93 ? 11.142 11.179 -6.658 1.00 90.38 93 ILE A CA 1
ATOM 755 C C . ILE A 1 93 ? 9.746 10.579 -6.443 1.00 90.38 93 ILE A C 1
ATOM 757 O O . ILE A 1 93 ? 8.762 11.299 -6.533 1.00 90.38 93 ILE A O 1
ATOM 761 N N . ALA A 1 94 ? 9.660 9.271 -6.200 1.00 89.06 94 ALA A N 1
ATOM 762 C CA . ALA A 1 94 ? 8.406 8.537 -6.049 1.00 89.06 94 ALA A CA 1
ATOM 763 C C . ALA A 1 94 ? 7.936 8.398 -4.588 1.00 89.06 94 ALA A C 1
ATOM 765 O O . ALA A 1 94 ? 7.000 7.641 -4.336 1.00 89.06 94 ALA A O 1
ATOM 766 N N . TYR A 1 95 ? 8.618 9.043 -3.639 1.00 86.69 95 TYR A N 1
ATOM 767 C CA . TYR A 1 95 ? 8.338 8.924 -2.210 1.00 86.69 95 TYR A CA 1
ATOM 768 C C . TYR A 1 95 ? 7.170 9.828 -1.796 1.00 86.69 95 TYR A C 1
ATOM 770 O O . TYR A 1 95 ? 7.240 11.038 -2.004 1.00 86.69 95 TYR A O 1
ATOM 778 N N . GLU A 1 96 ? 6.147 9.247 -1.158 1.00 79.50 96 GLU A N 1
ATOM 779 C CA . GLU A 1 96 ? 4.906 9.917 -0.726 1.00 79.50 96 GLU A CA 1
ATOM 780 C C . GLU A 1 96 ? 4.448 9.451 0.669 1.00 79.50 96 GLU A C 1
ATOM 782 O O . GLU A 1 96 ? 4.641 8.263 1.020 1.00 79.50 96 GLU A O 1
#

Secondary structure (DSSP, 8-state):
-PPPPGGGSPPPHHHH--PPP-TTTS-HHHHHHHHHHHHHHHHHHHHHHHHHHH---HHHHHHHHHHHHHHHHHHHHHHTTS-TT--HHHHHHT--

Foldseek 3Di:
DDDDDLVVLDDDPVRQDDAADDPVPDDPVVLVVLLVLLVVLVVLLVVLVVVLVVDDDPVVNVVSVSVSNSSVSSNSSSVNSHDPPDDPVRCVVSDD